Protein AF-A0A9N9RVM1-F1 (afdb_monomer_lite)

Secondary structure (DSSP, 8-state):
-----------S-------------HHHHHHHHHHHHHTTTGGGSTTHHHHHHHHHHHHHHHHHHHHHHHT-S-HHHHHHHHHHHHHHHHHHHHHHHHHHHHHS-HHHHHHHHHHHHHHHT-PPPTTS-SSPPP-

Foldseek 3Di:
DDDDDPPPPPPDDPPPPPPDPPPPPLVQLLVQLVVLLVVQVLVPWVCSVVLSVVSNVLSVVLSVQLVVLVPDPDPVSSVVSVVVSLVSLLVVLLVSLVSVCVTHNNVSSLSSSCSNCVSVVHDDDPPDDSRDDDD

Organism: NCBI:txid315576

Sequence (135 aa):
MKLLFLVIVILCGVQYSVQEPLEGDDTSIMDCVMNAADELGLDRIQGGAEWLIELRFTVEDLVNGRRRCQEMTNDRLRDACMITWRAQVLIEAARLASDLRTITNDEDAQQFYNDFLACFGVEPSPDDPPYPPVE

Structure (mmCIF, N/CA/C/O backbone):
data_AF-A0A9N9RVM1-F1
#
_entry.id   AF-A0A9N9RVM1-F1
#
loop_
_atom_site.group_PDB
_atom_site.id
_atom_site.type_symbol
_atom_site.label_atom_id
_atom_site.label_alt_id
_atom_site.label_comp_id
_atom_site.label_asym_id
_atom_site.label_entity_id
_atom_site.label_seq_id
_atom_site.pdbx_PDB_ins_code
_atom_site.Cartn_x
_atom_site.Cartn_y
_atom_site.Cartn_z
_atom_site.occupancy
_atom_site.B_iso_or_equiv
_atom_site.auth_seq_id
_atom_site.auth_comp_id
_atom_site.auth_asym_id
_atom_site.auth_atom_id
_atom_site.pdbx_PDB_model_num
ATOM 1 N N . MET A 1 1 ? 36.855 -45.707 -7.494 1.00 39.69 1 MET A N 1
ATOM 2 C CA . MET A 1 1 ? 37.463 -44.405 -7.853 1.00 39.69 1 MET A CA 1
ATOM 3 C C . MET A 1 1 ? 36.999 -44.011 -9.246 1.00 39.69 1 MET A C 1
ATOM 5 O O . MET A 1 1 ? 37.049 -44.857 -10.125 1.00 39.69 1 MET A O 1
ATOM 9 N N . LYS A 1 2 ? 36.637 -42.727 -9.398 1.00 38.78 2 LYS A N 1
ATOM 10 C CA . LYS A 1 2 ? 36.377 -41.966 -10.639 1.00 38.78 2 LYS A CA 1
ATOM 11 C C . LYS A 1 2 ? 34.982 -42.093 -11.278 1.00 38.78 2 LYS A C 1
ATOM 13 O O . LYS A 1 2 ? 34.779 -42.801 -12.251 1.00 38.78 2 LYS A O 1
ATOM 18 N N . LEU A 1 3 ? 34.045 -41.352 -10.674 1.00 45.94 3 LEU A N 1
ATOM 19 C CA . LEU A 1 3 ? 33.360 -40.192 -11.273 1.00 45.94 3 LEU A CA 1
ATOM 20 C C . LEU A 1 3 ? 33.278 -40.154 -12.805 1.00 45.94 3 LEU A C 1
ATOM 22 O O . LEU A 1 3 ? 34.279 -39.862 -13.452 1.00 45.94 3 LEU A O 1
ATOM 26 N N . LEU A 1 4 ? 32.060 -40.246 -13.337 1.00 46.78 4 LEU A N 1
ATOM 27 C CA . LEU A 1 4 ? 31.657 -39.481 -14.515 1.00 46.78 4 LEU A CA 1
ATOM 28 C C . LEU A 1 4 ? 30.273 -38.885 -14.244 1.00 46.78 4 LEU A C 1
ATOM 30 O O . LEU A 1 4 ? 29.249 -39.561 -14.289 1.00 46.78 4 LEU A O 1
ATOM 34 N N . PHE A 1 5 ? 30.306 -37.605 -13.876 1.00 42.69 5 PHE A N 1
ATOM 35 C CA . PHE A 1 5 ? 29.170 -36.702 -13.782 1.00 42.69 5 PHE A CA 1
ATOM 36 C C . PHE A 1 5 ? 28.460 -36.642 -15.137 1.00 42.69 5 PHE A C 1
ATOM 38 O O . PHE A 1 5 ? 29.030 -36.162 -16.117 1.00 42.69 5 PHE A O 1
ATOM 45 N N . LEU A 1 6 ? 27.211 -37.098 -15.182 1.00 45.88 6 LEU A N 1
ATOM 46 C CA . LEU A 1 6 ? 26.315 -36.791 -16.286 1.00 45.88 6 LEU A CA 1
ATOM 47 C C . LEU A 1 6 ? 25.776 -35.378 -16.042 1.00 45.88 6 LEU A C 1
ATOM 49 O O . LEU A 1 6 ? 24.891 -35.160 -15.219 1.00 45.88 6 LEU A O 1
ATOM 53 N N . VAL A 1 7 ? 26.407 -34.409 -16.700 1.00 48.09 7 VAL A N 1
ATOM 54 C CA . VAL A 1 7 ? 25.986 -33.009 -16.733 1.00 48.09 7 VAL A CA 1
ATOM 55 C C . VAL A 1 7 ? 24.630 -32.956 -17.435 1.00 48.09 7 VAL A C 1
ATOM 57 O O . VAL A 1 7 ? 24.546 -33.078 -18.656 1.00 48.09 7 VAL A O 1
ATOM 60 N N . ILE A 1 8 ? 23.561 -32.820 -16.650 1.00 53.00 8 ILE A N 1
ATOM 61 C CA . ILE A 1 8 ? 22.225 -32.507 -17.149 1.00 53.00 8 ILE A CA 1
ATOM 62 C C . ILE A 1 8 ? 22.288 -31.067 -17.657 1.00 53.00 8 ILE A C 1
ATOM 64 O O . ILE A 1 8 ? 22.275 -30.104 -16.894 1.00 53.00 8 ILE A O 1
ATOM 68 N N . VAL A 1 9 ? 22.404 -30.941 -18.974 1.00 45.50 9 VAL A N 1
ATOM 69 C CA . VAL A 1 9 ? 22.210 -29.699 -19.711 1.00 45.50 9 VAL A CA 1
ATOM 70 C C . VAL A 1 9 ? 20.718 -29.363 -19.638 1.00 45.50 9 VAL A C 1
ATOM 72 O O . VAL A 1 9 ? 19.932 -29.768 -20.489 1.00 45.50 9 VAL A O 1
ATOM 75 N N . ILE A 1 10 ? 20.316 -28.650 -18.583 1.00 48.62 10 ILE A N 1
ATOM 76 C CA . ILE A 1 10 ? 19.030 -27.948 -18.514 1.00 48.62 10 ILE A CA 1
ATOM 77 C C . ILE A 1 10 ? 19.208 -26.661 -19.326 1.00 48.62 10 ILE A C 1
ATOM 79 O O . ILE A 1 10 ? 19.446 -25.584 -18.788 1.00 48.62 10 ILE A O 1
ATOM 83 N N . LEU A 1 11 ? 19.190 -26.800 -20.651 1.00 41.34 11 LEU A N 1
ATOM 84 C CA . LEU A 1 11 ? 19.050 -25.677 -21.568 1.00 41.34 11 LEU A CA 1
ATOM 85 C C . LEU A 1 11 ? 17.586 -25.585 -21.988 1.00 41.34 11 LEU A C 1
ATOM 87 O O . LEU A 1 11 ? 17.015 -26.538 -22.510 1.00 41.34 11 LEU A O 1
ATOM 91 N N . CYS A 1 12 ? 17.052 -24.379 -21.817 1.00 44.91 12 CYS A N 1
ATOM 92 C CA . CYS A 1 12 ? 15.970 -23.825 -22.622 1.00 44.91 12 CYS A CA 1
ATOM 93 C C . CYS A 1 12 ? 14.585 -24.453 -22.419 1.00 44.91 12 CYS A C 1
ATOM 95 O O . CYS A 1 12 ? 14.016 -25.054 -23.322 1.00 44.91 12 CYS A O 1
ATOM 97 N N . GLY A 1 13 ? 14.005 -24.209 -21.244 1.00 36.59 13 GLY A N 1
ATOM 98 C CA . GLY A 1 13 ? 12.564 -24.367 -21.022 1.00 36.59 13 GLY A CA 1
ATOM 99 C C . GLY A 1 13 ? 11.911 -23.239 -20.226 1.00 36.59 13 GLY A C 1
ATOM 100 O O . GLY A 1 13 ? 10.703 -23.285 -20.023 1.00 36.59 13 GLY A O 1
ATOM 101 N N . VAL A 1 14 ? 12.665 -22.223 -19.783 1.00 39.53 14 VAL A N 1
ATOM 102 C CA . VAL A 1 14 ? 12.067 -21.049 -19.137 1.00 39.53 14 VAL A CA 1
ATOM 103 C C . VAL A 1 14 ? 11.471 -20.181 -20.239 1.00 39.53 14 VAL A C 1
ATOM 105 O O . VAL A 1 14 ? 12.098 -19.251 -20.743 1.00 39.53 14 VAL A O 1
ATOM 108 N N . GLN A 1 15 ? 10.263 -20.538 -20.668 1.00 34.31 15 GLN A N 1
ATOM 109 C CA . GLN A 1 15 ? 9.361 -19.561 -21.247 1.00 34.31 15 GLN A CA 1
ATOM 110 C C . GLN A 1 15 ? 9.042 -18.586 -20.118 1.00 34.31 15 GLN A C 1
ATOM 112 O O . GLN A 1 15 ? 8.133 -18.810 -19.328 1.00 34.31 15 GLN A O 1
ATOM 117 N N . TYR A 1 16 ? 9.863 -17.542 -19.993 1.00 37.56 16 TYR A N 1
ATOM 118 C CA . TYR A 1 16 ? 9.446 -16.329 -19.319 1.00 37.56 16 TYR A CA 1
ATOM 119 C C . TYR A 1 16 ? 8.223 -15.849 -20.089 1.00 37.56 16 TYR A C 1
ATOM 121 O O . TYR A 1 16 ? 8.339 -15.280 -21.175 1.00 37.56 16 TYR A O 1
ATOM 129 N N . SER A 1 17 ? 7.044 -16.159 -19.563 1.00 32.47 17 SER A N 1
ATOM 130 C CA . SER A 1 17 ? 5.844 -15.395 -19.833 1.00 32.47 17 SER A CA 1
ATOM 131 C C . SER A 1 17 ? 6.215 -13.957 -19.495 1.00 32.47 17 SER A C 1
ATOM 133 O O . SER A 1 17 ? 6.339 -13.586 -18.329 1.00 32.47 17 SER A O 1
ATOM 135 N N . VAL A 1 18 ? 6.488 -13.173 -20.535 1.00 38.88 18 VAL A N 1
ATOM 136 C CA . VAL A 1 18 ? 6.445 -11.721 -20.466 1.00 38.88 18 VAL A CA 1
ATOM 137 C C . VAL A 1 18 ? 5.001 -11.422 -20.087 1.00 38.88 18 VAL A C 1
ATOM 139 O O . VAL A 1 18 ? 4.124 -11.411 -20.945 1.00 38.88 18 VAL A O 1
ATOM 142 N N . GLN A 1 19 ? 4.724 -11.323 -18.786 1.00 35.59 19 GLN A N 1
ATOM 143 C CA . GLN A 1 19 ? 3.520 -10.649 -18.333 1.00 35.59 19 GLN A CA 1
ATOM 144 C C . GLN A 1 19 ? 3.628 -9.240 -18.905 1.00 35.59 19 GLN A C 1
ATOM 146 O O . GLN A 1 19 ? 4.601 -8.531 -18.631 1.00 35.59 19 GLN A O 1
ATOM 151 N N . GLU A 1 20 ? 2.682 -8.893 -19.776 1.00 35.97 20 GLU A N 1
ATOM 152 C CA . GLU A 1 20 ? 2.469 -7.519 -20.211 1.00 35.97 20 GLU A CA 1
ATOM 153 C C . GLU A 1 20 ? 2.529 -6.601 -18.985 1.00 35.97 20 GLU A C 1
ATOM 155 O O . GLU A 1 20 ? 2.080 -6.998 -17.900 1.00 35.97 20 GLU A O 1
ATOM 160 N N . PRO A 1 21 ? 3.116 -5.398 -19.111 1.00 38.34 21 PRO A N 1
ATOM 161 C CA . PRO A 1 21 ? 3.061 -4.448 -18.022 1.00 38.34 21 PRO A CA 1
ATOM 162 C C . PRO A 1 21 ? 1.582 -4.251 -17.698 1.00 38.34 21 PRO A C 1
ATOM 164 O O . PRO A 1 21 ? 0.807 -3.860 -18.566 1.00 38.34 21 PRO A O 1
ATOM 167 N N . LEU A 1 22 ? 1.186 -4.577 -16.467 1.00 40.84 22 LEU A N 1
ATOM 168 C CA . LEU A 1 22 ? -0.097 -4.166 -15.917 1.00 40.84 22 LEU A CA 1
ATOM 169 C C . LEU A 1 22 ? -0.124 -2.632 -15.999 1.00 40.84 22 LEU A C 1
ATOM 171 O O . LEU A 1 22 ? 0.373 -1.952 -15.097 1.00 40.84 22 LEU A O 1
ATOM 175 N N . GLU A 1 23 ? -0.654 -2.094 -17.099 1.00 40.19 23 GLU A N 1
ATOM 176 C CA . GLU A 1 23 ? -1.212 -0.745 -17.203 1.00 40.19 23 GLU A CA 1
ATOM 177 C C . GLU A 1 23 ? -2.479 -0.727 -16.339 1.00 40.19 23 GLU A C 1
ATOM 179 O O . GLU A 1 23 ? -3.607 -0.667 -16.816 1.00 40.19 23 GLU A O 1
ATOM 184 N N . GLY A 1 24 ? -2.291 -0.876 -15.028 1.00 49.09 24 GLY A N 1
ATOM 185 C CA . GLY A 1 24 ? -3.276 -0.411 -14.072 1.00 49.09 24 GLY A CA 1
ATOM 186 C C . GLY A 1 24 ? -3.114 1.097 -14.029 1.00 49.09 24 GLY A C 1
ATOM 187 O O . GLY A 1 24 ? -2.052 1.567 -13.632 1.00 49.09 24 GLY A O 1
ATOM 188 N N . ASP A 1 25 ? -4.119 1.825 -14.508 1.00 55.41 25 ASP A N 1
ATOM 189 C CA . ASP A 1 25 ? -4.230 3.274 -14.350 1.00 55.41 25 ASP A CA 1
ATOM 190 C C . ASP A 1 25 ? -3.955 3.614 -12.877 1.00 55.41 25 ASP A C 1
ATOM 192 O O . ASP A 1 25 ? -4.639 3.100 -11.996 1.00 55.41 25 ASP A O 1
ATOM 196 N N . ASP A 1 26 ? -2.930 4.412 -12.584 1.00 58.81 26 ASP A N 1
ATOM 197 C CA . ASP A 1 26 ? -2.504 4.737 -11.214 1.00 58.81 26 ASP A CA 1
ATOM 198 C C . ASP A 1 26 ? -3.664 5.292 -10.358 1.00 58.81 26 ASP A C 1
ATOM 200 O O . ASP A 1 26 ? -3.715 5.082 -9.144 1.00 58.81 26 ASP A O 1
ATOM 204 N N . THR A 1 27 ? -4.642 5.935 -11.005 1.00 61.81 27 THR A N 1
ATOM 205 C CA . THR A 1 27 ? -5.887 6.419 -10.392 1.00 61.81 27 THR A CA 1
ATOM 206 C C . THR A 1 27 ? -6.747 5.273 -9.839 1.00 61.81 27 THR A C 1
ATOM 208 O O . THR A 1 27 ? -7.350 5.401 -8.777 1.00 61.81 27 THR A O 1
ATOM 211 N N . SER A 1 28 ? -6.734 4.111 -10.501 1.00 83.94 28 SER A N 1
ATOM 212 C CA . SER A 1 28 ? -7.483 2.917 -10.085 1.00 83.94 28 SER A CA 1
ATOM 213 C C . SER A 1 28 ? -6.952 2.277 -8.799 1.00 83.94 28 SER A C 1
ATOM 215 O O . SER A 1 28 ? -7.728 1.667 -8.066 1.00 83.94 28 SER A O 1
ATOM 217 N N . ILE A 1 29 ? -5.658 2.436 -8.489 1.00 91.75 29 ILE A N 1
ATOM 218 C CA . ILE A 1 29 ? -5.055 1.862 -7.276 1.00 91.75 29 ILE A CA 1
ATOM 219 C C . ILE A 1 29 ? -5.534 2.621 -6.041 1.00 91.75 29 ILE A C 1
ATOM 221 O O . ILE A 1 29 ? -5.942 1.997 -5.064 1.00 91.75 29 ILE A O 1
ATOM 225 N N . MET A 1 30 ? -5.518 3.957 -6.092 1.00 93.62 30 MET A N 1
ATOM 226 C CA . MET A 1 30 ? -6.021 4.784 -4.995 1.00 93.62 30 MET A CA 1
ATOM 227 C C . MET A 1 30 ? -7.492 4.479 -4.713 1.00 93.62 30 MET A C 1
ATOM 229 O O . MET A 1 30 ? -7.844 4.201 -3.571 1.00 93.62 30 MET A O 1
ATOM 233 N N . ASP A 1 31 ? -8.333 4.463 -5.749 1.00 94.06 31 ASP A N 1
ATOM 234 C CA . ASP A 1 31 ? -9.759 4.172 -5.591 1.00 94.06 31 ASP A CA 1
ATOM 235 C C . ASP A 1 31 ? -9.992 2.760 -5.029 1.00 94.06 31 ASP A C 1
ATOM 237 O O . ASP A 1 31 ? -10.827 2.577 -4.147 1.00 94.06 31 ASP A O 1
ATOM 241 N N . CYS A 1 32 ? -9.224 1.762 -5.483 1.00 95.50 32 CYS A N 1
ATOM 242 C CA . CYS A 1 32 ? -9.287 0.398 -4.953 1.00 95.50 32 CYS A CA 1
ATOM 243 C C . CYS A 1 32 ? -8.978 0.351 -3.449 1.00 95.50 32 CYS A C 1
ATOM 245 O O . CYS A 1 32 ? -9.767 -0.190 -2.676 1.00 95.50 32 CYS A O 1
ATOM 247 N N . VAL A 1 33 ? -7.864 0.960 -3.024 1.00 96.69 33 VAL A N 1
ATOM 248 C CA . VAL A 1 33 ? -7.438 0.933 -1.617 1.00 96.69 33 VAL A CA 1
ATOM 249 C C . VAL A 1 33 ? -8.392 1.727 -0.723 1.00 96.69 33 VAL A C 1
ATOM 251 O O . VAL A 1 33 ? -8.713 1.281 0.377 1.00 96.69 33 VAL A O 1
ATOM 254 N N . MET A 1 34 ? -8.874 2.882 -1.186 1.00 94.56 34 MET A N 1
ATOM 255 C CA . MET A 1 34 ? -9.826 3.686 -0.417 1.00 94.56 34 MET A CA 1
ATOM 256 C C . MET A 1 34 ? -11.179 2.979 -0.272 1.00 94.56 34 MET A C 1
ATOM 258 O O . MET A 1 34 ? -11.749 3.019 0.812 1.00 94.56 34 MET A O 1
ATOM 262 N N . ASN A 1 35 ? -11.652 2.257 -1.296 1.00 95.19 35 ASN A N 1
ATOM 263 C CA . ASN A 1 35 ? -12.862 1.436 -1.178 1.00 95.19 35 ASN A CA 1
ATOM 264 C C . ASN A 1 35 ? -12.690 0.313 -0.142 1.00 95.19 35 ASN A C 1
ATOM 266 O O . ASN A 1 35 ? -13.579 0.111 0.679 1.00 95.19 35 ASN A O 1
ATOM 270 N N . ALA A 1 36 ? -11.539 -0.370 -0.133 1.00 94.38 36 ALA A N 1
ATOM 271 C CA . ALA A 1 36 ? -11.242 -1.389 0.876 1.00 94.38 36 ALA A CA 1
ATOM 272 C C . ALA A 1 36 ? -11.232 -0.804 2.301 1.00 94.38 36 ALA A C 1
ATOM 274 O O . ALA A 1 36 ? -11.693 -1.440 3.243 1.00 94.38 36 ALA A O 1
ATOM 275 N N . ALA A 1 37 ? -10.743 0.428 2.469 1.00 93.44 37 ALA A N 1
ATOM 276 C CA . ALA A 1 37 ? -10.763 1.117 3.756 1.00 93.44 37 ALA A CA 1
ATOM 277 C C . ALA A 1 37 ? -12.166 1.600 4.170 1.00 93.44 37 ALA A C 1
ATOM 279 O O . ALA A 1 37 ? -12.498 1.575 5.356 1.00 93.44 37 ALA A O 1
ATOM 280 N N . ASP A 1 38 ? -12.997 2.024 3.216 1.00 92.50 38 ASP A N 1
ATOM 281 C CA . ASP A 1 38 ? -14.366 2.484 3.475 1.00 92.50 38 ASP A CA 1
ATOM 282 C C . ASP A 1 38 ? -15.266 1.351 4.002 1.00 92.50 38 ASP A C 1
ATOM 284 O O . ASP A 1 38 ? -16.130 1.588 4.853 1.00 92.50 38 ASP A O 1
ATOM 288 N N . GLU A 1 39 ? -15.037 0.108 3.564 1.00 91.25 39 GLU A N 1
ATOM 289 C CA . GLU A 1 39 ? -15.766 -1.079 4.038 1.00 91.25 39 GLU A CA 1
ATOM 290 C C . GLU A 1 39 ? -15.561 -1.361 5.538 1.00 91.25 39 GLU A C 1
ATOM 292 O O . GLU A 1 39 ? -16.421 -1.971 6.175 1.00 91.25 39 GLU A O 1
ATOM 297 N N . LEU A 1 40 ? -14.480 -0.842 6.129 1.00 89.88 40 LEU A N 1
ATOM 298 C CA . LEU A 1 40 ? -14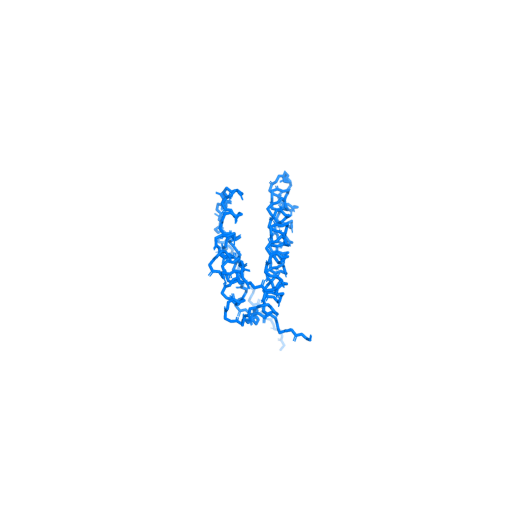.137 -1.025 7.542 1.00 89.88 40 LEU A CA 1
ATOM 299 C C . LEU A 1 40 ? -14.937 -0.116 8.494 1.00 89.88 40 LEU A C 1
ATOM 301 O O . LEU A 1 40 ? -14.887 -0.298 9.710 1.00 89.88 40 L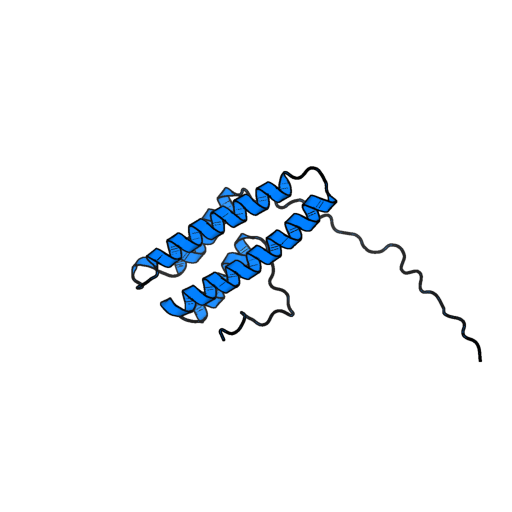EU A O 1
ATOM 305 N N . GLY A 1 41 ? -15.656 0.894 7.985 1.00 87.31 41 GLY A N 1
ATOM 306 C CA . GLY A 1 41 ? -16.476 1.783 8.822 1.00 87.31 41 GLY A CA 1
ATOM 307 C C . GLY A 1 41 ? -15.677 2.576 9.872 1.00 87.31 41 GLY A C 1
ATOM 308 O O . GLY A 1 41 ? -16.115 2.739 11.015 1.00 87.31 41 GLY A O 1
ATOM 309 N N . LEU A 1 42 ? -14.485 3.060 9.501 1.00 88.25 42 LEU A N 1
ATOM 310 C CA . LEU A 1 42 ? -13.544 3.727 10.418 1.00 88.25 42 LEU A CA 1
ATOM 311 C C . LEU A 1 42 ? -13.990 5.126 10.881 1.00 88.25 42 LEU A C 1
ATOM 313 O O . LEU A 1 42 ? -13.384 5.695 11.790 1.00 88.25 42 LEU A O 1
ATOM 317 N N . ASP A 1 43 ? -15.057 5.684 10.304 1.00 79.50 43 ASP A N 1
ATOM 318 C CA . ASP A 1 43 ? -15.578 7.033 10.577 1.00 79.50 43 ASP A CA 1
ATOM 319 C C . ASP A 1 43 ? -16.001 7.248 12.041 1.00 79.50 43 ASP A C 1
ATOM 321 O O . ASP A 1 43 ? -16.079 8.384 12.515 1.00 79.50 43 ASP A O 1
ATOM 325 N N . ARG A 1 44 ? -16.257 6.162 12.777 1.00 78.50 44 ARG A N 1
ATOM 326 C CA . ARG A 1 44 ? -16.707 6.184 14.181 1.00 78.50 44 ARG A CA 1
ATOM 327 C C . ARG A 1 44 ? -15.671 5.650 15.165 1.00 78.50 44 ARG A C 1
ATOM 329 O O . ARG A 1 44 ? -15.958 5.575 16.360 1.00 78.50 44 ARG A O 1
ATOM 336 N N . ILE A 1 45 ? -14.492 5.277 14.674 1.00 87.06 45 ILE A N 1
ATOM 337 C CA . ILE A 1 45 ? -13.447 4.615 15.450 1.00 87.06 45 ILE A CA 1
ATOM 338 C C . ILE A 1 45 ? -12.398 5.643 15.867 1.00 87.06 45 ILE A C 1
ATOM 340 O O . ILE A 1 45 ? -11.900 6.430 15.059 1.00 87.06 45 ILE A O 1
ATOM 344 N N . GLN A 1 46 ? -12.050 5.651 17.154 1.00 87.62 46 GLN A N 1
ATOM 345 C CA . GLN A 1 46 ? -10.981 6.506 17.659 1.00 87.62 46 GLN A CA 1
ATOM 346 C C . GLN A 1 46 ? -9.654 6.118 16.989 1.00 87.62 46 GLN A C 1
ATOM 348 O O . GLN A 1 46 ? -9.250 4.964 17.051 1.00 87.62 46 GLN A O 1
ATOM 353 N N . GLY A 1 47 ? -8.992 7.081 16.343 1.00 89.56 47 GLY A N 1
ATOM 354 C CA . GLY A 1 47 ? -7.778 6.842 15.550 1.00 89.56 47 GLY A CA 1
ATOM 355 C C . GLY A 1 47 ? -8.037 6.474 14.082 1.00 89.56 47 GLY A C 1
ATOM 356 O O . GLY A 1 47 ? -7.120 6.563 13.274 1.00 89.56 47 GLY A O 1
ATOM 357 N N . GLY A 1 48 ? -9.282 6.167 13.692 1.00 92.81 48 GLY A N 1
ATOM 358 C CA . GLY A 1 48 ? -9.628 5.810 12.310 1.00 92.81 48 GLY A CA 1
ATOM 359 C C . GLY A 1 48 ? -9.351 6.929 11.301 1.00 92.81 48 GLY A C 1
ATOM 360 O O . GLY A 1 48 ? -8.780 6.687 10.244 1.00 92.81 48 GLY A O 1
ATOM 361 N N . ALA A 1 49 ? -9.679 8.178 11.646 1.00 92.19 49 ALA A N 1
ATOM 362 C CA . ALA A 1 49 ? -9.420 9.327 10.772 1.00 92.19 49 ALA A CA 1
ATOM 363 C C . ALA A 1 49 ? -7.919 9.605 10.564 1.00 92.19 49 ALA A C 1
ATOM 365 O O . ALA A 1 49 ? -7.516 9.977 9.466 1.00 92.19 49 ALA A O 1
ATOM 366 N N . GLU A 1 50 ? -7.097 9.427 11.603 1.00 94.44 50 GLU A N 1
ATOM 367 C CA . GLU A 1 50 ? -5.638 9.580 11.508 1.00 94.44 50 GLU A CA 1
ATOM 368 C C . GLU A 1 50 ? -5.045 8.468 10.639 1.00 94.44 50 GLU A C 1
ATOM 370 O O . GLU A 1 50 ? -4.295 8.751 9.706 1.00 94.44 50 GLU A O 1
ATOM 375 N N . TRP A 1 51 ? -5.479 7.226 10.860 1.00 96.19 51 TRP A N 1
ATOM 376 C CA . TRP A 1 51 ? -5.064 6.080 10.059 1.00 96.19 51 TRP A CA 1
ATOM 377 C C . TRP A 1 51 ? -5.438 6.228 8.573 1.00 96.19 51 TRP A C 1
ATOM 379 O O . TRP A 1 51 ? -4.611 5.965 7.707 1.00 96.19 51 TRP A O 1
ATOM 389 N N . LEU A 1 52 ? -6.636 6.735 8.248 1.00 95.50 52 LEU A N 1
ATOM 390 C CA . LEU A 1 52 ? -7.051 6.998 6.858 1.00 95.50 52 LEU A CA 1
ATOM 391 C C . LEU A 1 52 ? -6.177 8.054 6.161 1.00 95.50 52 LEU A C 1
ATOM 393 O O . LEU A 1 52 ? -5.928 7.968 4.957 1.00 95.50 52 LEU A O 1
ATOM 397 N N . ILE A 1 53 ? -5.708 9.061 6.903 1.00 95.12 53 ILE A N 1
ATOM 398 C CA . ILE A 1 53 ? -4.784 10.070 6.373 1.00 95.12 53 ILE A CA 1
ATOM 399 C C . ILE A 1 53 ? -3.426 9.430 6.070 1.00 95.12 53 ILE A C 1
ATOM 401 O O . ILE A 1 53 ? -2.874 9.659 4.992 1.00 95.12 53 ILE A O 1
ATOM 405 N N . GLU A 1 54 ? -2.901 8.616 6.989 1.00 96.56 54 GLU A N 1
ATOM 406 C CA . GLU A 1 54 ? -1.655 7.876 6.766 1.00 96.56 54 GLU A CA 1
ATOM 407 C C . GLU A 1 54 ? -1.762 6.929 5.574 1.00 96.56 54 GLU A C 1
ATOM 409 O O . GLU A 1 54 ? -0.888 6.946 4.708 1.00 96.56 54 GLU A O 1
ATOM 414 N N . LEU A 1 55 ? -2.857 6.169 5.489 1.00 97.31 55 LEU A N 1
ATOM 415 C CA . LEU A 1 55 ? -3.141 5.275 4.375 1.00 97.31 55 LEU A CA 1
ATOM 416 C C . LEU A 1 55 ? -3.032 6.015 3.042 1.00 97.31 55 LEU A C 1
ATOM 418 O O . LEU A 1 55 ? -2.313 5.578 2.143 1.00 97.31 55 LEU A O 1
ATOM 422 N N . ARG A 1 56 ? -3.710 7.160 2.926 1.00 96.31 56 ARG A N 1
ATOM 423 C CA . ARG A 1 56 ? -3.695 7.958 1.701 1.00 96.31 56 ARG A CA 1
ATOM 424 C C . ARG A 1 56 ? -2.278 8.370 1.311 1.00 96.31 56 ARG A C 1
ATOM 426 O O . ARG A 1 56 ? -1.897 8.178 0.158 1.00 96.31 56 ARG A O 1
ATOM 433 N N . PHE A 1 57 ? -1.495 8.908 2.246 1.00 97.19 57 PHE A N 1
ATOM 434 C CA . PHE A 1 57 ? -0.118 9.317 1.954 1.00 97.19 57 PHE A CA 1
ATOM 435 C C . PHE A 1 57 ? 0.761 8.132 1.551 1.00 97.19 57 PHE A C 1
ATOM 437 O O . PHE A 1 57 ? 1.503 8.224 0.574 1.00 97.19 57 PHE A O 1
ATOM 444 N N . THR A 1 58 ? 0.635 6.997 2.241 1.00 98.06 58 THR A N 1
ATOM 445 C CA . THR A 1 58 ? 1.362 5.774 1.894 1.00 98.06 58 THR A CA 1
ATOM 446 C C . THR A 1 58 ? 1.018 5.298 0.480 1.00 98.06 58 THR A C 1
ATOM 448 O O . THR A 1 58 ? 1.921 4.971 -0.291 1.00 98.06 58 THR A O 1
ATOM 451 N N . VAL A 1 59 ? -0.260 5.303 0.091 1.00 97.25 59 VAL A N 1
ATOM 452 C CA . VAL A 1 59 ? -0.678 4.910 -1.264 1.00 97.25 59 VAL A CA 1
ATOM 453 C C . VAL A 1 59 ? -0.152 5.893 -2.313 1.00 97.25 59 VAL A C 1
ATOM 455 O O . VAL A 1 59 ? 0.389 5.452 -3.329 1.00 97.25 59 VAL A O 1
ATOM 458 N N . GLU A 1 60 ? -0.242 7.206 -2.072 1.00 96.12 60 GLU A N 1
ATOM 459 C CA . GLU A 1 60 ? 0.317 8.230 -2.971 1.00 96.12 60 GLU A CA 1
ATOM 460 C C . GLU A 1 60 ? 1.828 8.023 -3.188 1.00 96.12 60 GLU A C 1
ATOM 462 O O . GLU A 1 60 ? 2.316 8.099 -4.322 1.00 96.12 60 GLU A O 1
ATOM 467 N N . ASP A 1 61 ? 2.576 7.704 -2.131 1.00 97.19 61 ASP A N 1
ATOM 468 C CA . ASP A 1 61 ? 4.014 7.441 -2.207 1.00 97.19 61 ASP A CA 1
ATOM 469 C C . ASP A 1 61 ? 4.346 6.151 -2.966 1.00 97.19 61 ASP A C 1
ATOM 471 O O . ASP A 1 61 ? 5.269 6.144 -3.792 1.00 97.19 61 ASP A O 1
ATOM 475 N N . LEU A 1 62 ? 3.588 5.074 -2.741 1.00 97.31 62 LEU A N 1
ATOM 476 C CA . LEU A 1 62 ? 3.763 3.798 -3.440 1.00 97.31 62 LEU A CA 1
ATOM 477 C C . LEU A 1 62 ? 3.445 3.923 -4.933 1.00 97.31 62 LEU A C 1
ATOM 479 O O . LEU A 1 62 ? 4.220 3.435 -5.760 1.00 97.31 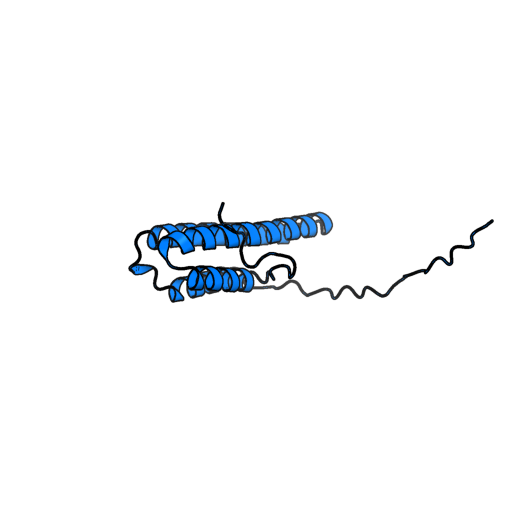62 LEU A O 1
ATOM 483 N N . VAL A 1 63 ? 2.361 4.612 -5.294 1.00 95.88 63 VAL A N 1
ATOM 484 C CA . VAL A 1 63 ? 1.994 4.894 -6.692 1.00 95.88 63 VAL A CA 1
ATOM 485 C C . VAL A 1 63 ? 3.086 5.721 -7.371 1.00 95.88 63 VAL A C 1
ATOM 487 O O . VAL A 1 63 ? 3.608 5.344 -8.423 1.00 95.88 63 VAL A O 1
ATOM 490 N N . ASN A 1 64 ? 3.539 6.801 -6.729 1.00 95.25 64 ASN A N 1
ATOM 491 C CA . ASN A 1 64 ? 4.641 7.603 -7.255 1.00 95.25 64 ASN A CA 1
ATOM 492 C C . ASN A 1 64 ? 5.948 6.802 -7.373 1.00 95.25 64 ASN A C 1
ATOM 494 O O . ASN A 1 64 ? 6.716 7.011 -8.314 1.00 95.25 64 ASN A O 1
ATOM 498 N N . GLY A 1 65 ? 6.216 5.887 -6.439 1.00 95.62 65 GLY A N 1
ATOM 499 C CA . GLY A 1 65 ? 7.345 4.961 -6.491 1.00 95.62 65 GLY A CA 1
ATOM 500 C C . GLY A 1 65 ? 7.303 4.051 -7.714 1.00 95.62 65 GLY A C 1
ATOM 501 O O . GLY A 1 65 ? 8.293 3.975 -8.446 1.00 95.62 65 GLY A O 1
ATOM 502 N N . ARG A 1 66 ? 6.145 3.437 -7.981 1.00 95.12 66 ARG A N 1
ATOM 503 C CA . ARG A 1 66 ? 5.913 2.587 -9.156 1.00 95.12 66 ARG A CA 1
ATOM 504 C C . ARG A 1 66 ? 6.179 3.348 -10.447 1.00 95.12 66 ARG A C 1
ATOM 506 O O . ARG A 1 66 ? 6.984 2.896 -11.264 1.00 95.12 66 ARG A O 1
ATOM 513 N N . ARG A 1 67 ? 5.565 4.526 -10.593 1.00 94.62 67 ARG A N 1
ATOM 514 C CA . ARG A 1 67 ? 5.722 5.379 -11.775 1.00 94.62 67 ARG A CA 1
ATOM 515 C C . ARG A 1 67 ? 7.190 5.725 -12.023 1.00 94.62 67 ARG A C 1
ATOM 517 O O . ARG A 1 67 ? 7.686 5.538 -13.130 1.00 94.62 67 ARG A O 1
ATOM 524 N N . ARG A 1 68 ? 7.931 6.131 -10.981 1.00 95.12 68 ARG A N 1
ATOM 525 C CA . ARG A 1 68 ? 9.377 6.409 -11.091 1.00 95.12 68 ARG A CA 1
ATOM 526 C C . ARG A 1 68 ? 10.178 5.192 -11.555 1.00 95.12 68 ARG A C 1
ATOM 528 O O . ARG A 1 68 ? 11.106 5.359 -12.341 1.00 95.12 68 ARG A O 1
ATOM 535 N N . CYS A 1 69 ? 9.853 3.988 -11.078 1.00 95.56 69 CYS A N 1
ATOM 536 C CA . CYS A 1 69 ? 10.501 2.768 -11.558 1.00 95.56 69 CYS A CA 1
ATOM 537 C C . CYS A 1 69 ? 10.190 2.523 -13.042 1.00 95.56 69 CYS A C 1
ATOM 539 O O . CYS A 1 69 ? 11.102 2.239 -13.813 1.00 95.56 69 CYS A O 1
ATOM 541 N N . GLN A 1 70 ? 8.930 2.666 -13.459 1.00 94.31 70 GLN A N 1
ATOM 542 C CA . GLN A 1 70 ? 8.496 2.441 -14.844 1.00 94.31 70 GLN A CA 1
ATOM 543 C C . GLN A 1 70 ? 9.089 3.453 -15.837 1.00 94.31 70 GLN A C 1
ATOM 545 O O . GLN A 1 70 ? 9.408 3.082 -16.964 1.00 94.31 70 GLN A O 1
ATOM 550 N N . GLU A 1 71 ? 9.303 4.699 -15.410 1.00 95.50 71 GLU A N 1
ATOM 551 C CA . GLU A 1 71 ? 9.946 5.756 -16.205 1.00 95.50 71 GLU A CA 1
ATOM 552 C C . GLU A 1 71 ? 11.449 5.506 -16.453 1.00 95.50 71 GLU A C 1
ATOM 554 O O . GLU A 1 71 ? 12.072 6.191 -17.270 1.00 95.50 71 GLU A O 1
ATOM 559 N N . MET A 1 72 ? 12.061 4.521 -15.780 1.00 94.62 72 MET A N 1
ATOM 560 C CA . MET A 1 72 ? 13.465 4.174 -16.002 1.00 94.62 72 MET A CA 1
ATOM 561 C C . MET A 1 72 ? 13.680 3.545 -17.384 1.00 94.62 72 MET A C 1
ATOM 563 O O . MET A 1 72 ? 13.082 2.532 -17.747 1.00 94.62 72 MET A O 1
ATOM 567 N N . THR A 1 73 ? 14.631 4.104 -18.133 1.00 95.50 73 THR A N 1
ATOM 568 C CA . THR A 1 73 ? 14.984 3.643 -19.486 1.00 95.50 73 THR A CA 1
ATOM 569 C C . THR A 1 73 ? 15.913 2.430 -19.500 1.00 95.50 73 THR A C 1
ATOM 571 O O . THR A 1 73 ? 16.018 1.744 -20.513 1.00 95.50 73 THR A O 1
ATOM 574 N N . ASN A 1 74 ? 16.616 2.162 -18.397 1.00 97.56 74 ASN A N 1
ATOM 575 C CA . ASN A 1 74 ? 17.481 0.996 -18.268 1.00 97.56 74 ASN A CA 1
ATOM 576 C C . ASN A 1 74 ? 16.690 -0.177 -17.686 1.00 97.56 74 ASN A C 1
ATOM 578 O O . ASN A 1 74 ? 16.339 -0.145 -16.509 1.00 97.56 74 ASN A O 1
ATOM 582 N N . ASP A 1 75 ? 16.484 -1.226 -18.482 1.00 96.38 75 ASP A N 1
ATOM 583 C CA . ASP A 1 75 ? 15.664 -2.379 -18.090 1.00 96.38 75 ASP A CA 1
ATOM 584 C C . ASP A 1 75 ? 16.143 -3.049 -16.795 1.00 96.38 75 ASP A C 1
ATOM 586 O O . ASP A 1 75 ? 15.339 -3.340 -15.919 1.00 96.38 75 ASP A O 1
ATOM 590 N N . ARG A 1 76 ? 17.459 -3.216 -16.603 1.00 95.50 76 ARG A N 1
ATOM 591 C CA . ARG A 1 76 ? 17.993 -3.848 -15.381 1.00 95.50 76 ARG A CA 1
ATOM 592 C C . ARG A 1 76 ? 17.735 -3.010 -14.133 1.00 95.50 76 ARG A C 1
ATOM 594 O O . ARG A 1 76 ? 17.454 -3.564 -13.075 1.00 95.50 76 ARG A O 1
ATOM 601 N N . LEU A 1 77 ? 17.872 -1.688 -14.243 1.00 96.12 77 LEU A N 1
ATOM 602 C CA . LEU A 1 77 ? 17.578 -0.781 -13.132 1.00 96.12 77 LEU A CA 1
ATOM 603 C C . LEU A 1 77 ? 16.075 -0.708 -12.867 1.00 96.12 77 LEU A C 1
ATOM 605 O O . LEU A 1 77 ? 15.681 -0.724 -11.704 1.00 96.12 77 LEU A O 1
ATOM 609 N N . ARG A 1 78 ? 15.249 -0.700 -13.921 1.00 96.44 78 ARG A N 1
ATOM 610 C CA . ARG A 1 78 ? 13.790 -0.777 -13.810 1.00 96.44 78 ARG A CA 1
ATOM 611 C C . ARG A 1 78 ? 13.370 -2.039 -13.066 1.00 96.44 78 ARG A C 1
ATOM 613 O O . ARG A 1 78 ? 12.633 -1.936 -12.092 1.00 96.44 78 ARG A O 1
ATOM 620 N N . ASP A 1 79 ? 13.877 -3.202 -13.462 1.00 93.75 79 ASP A N 1
ATOM 621 C CA . ASP A 1 79 ? 13.524 -4.482 -12.840 1.00 93.75 79 ASP A CA 1
ATOM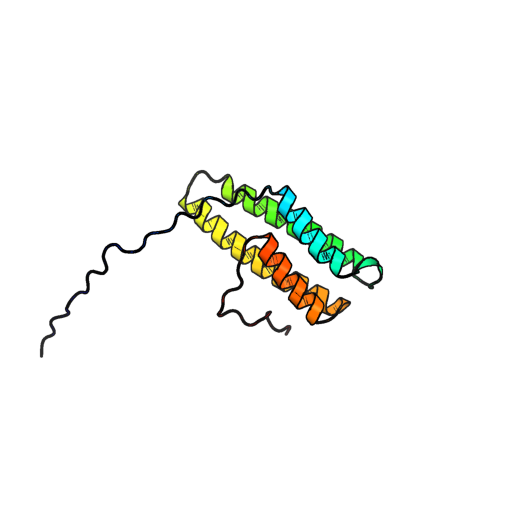 622 C C . ASP A 1 79 ? 13.942 -4.522 -11.361 1.00 93.75 79 ASP A C 1
ATOM 624 O O . ASP A 1 79 ? 13.146 -4.885 -10.494 1.00 93.75 79 ASP A O 1
ATOM 628 N N . ALA A 1 80 ? 15.160 -4.071 -11.041 1.00 95.06 80 ALA A N 1
ATOM 629 C CA . ALA A 1 80 ? 15.629 -3.968 -9.658 1.00 95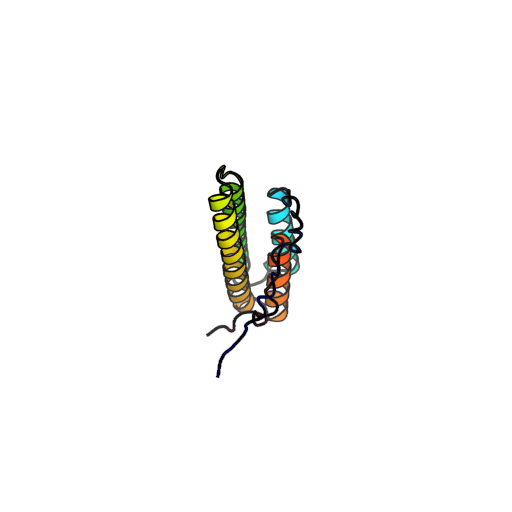.06 80 ALA A CA 1
ATOM 630 C C . ALA A 1 80 ? 14.798 -2.973 -8.820 1.00 95.06 80 ALA A C 1
ATOM 632 O O . ALA A 1 80 ? 14.507 -3.229 -7.647 1.00 95.06 80 ALA A O 1
ATOM 633 N N . CYS A 1 81 ? 14.382 -1.857 -9.426 1.00 96.81 81 CYS A N 1
ATOM 634 C CA . CYS A 1 81 ? 13.495 -0.878 -8.804 1.00 96.81 81 CYS A CA 1
ATOM 635 C C . CYS A 1 81 ? 12.121 -1.492 -8.521 1.00 96.81 81 CYS A C 1
ATOM 637 O O . CYS A 1 81 ? 11.637 -1.391 -7.400 1.00 96.81 81 CYS A O 1
ATOM 639 N N . MET A 1 82 ? 11.533 -2.205 -9.488 1.00 96.00 82 MET A N 1
ATOM 640 C CA . MET A 1 82 ? 10.234 -2.864 -9.331 1.00 96.00 82 MET A CA 1
ATOM 641 C C . MET A 1 82 ? 10.253 -3.960 -8.257 1.00 96.00 82 MET A C 1
ATOM 643 O O . MET A 1 82 ? 9.274 -4.108 -7.530 1.00 96.00 82 MET A O 1
ATOM 647 N N . ILE A 1 83 ? 11.358 -4.699 -8.107 1.00 92.94 83 ILE A N 1
ATOM 648 C CA . ILE A 1 83 ? 11.527 -5.668 -7.009 1.00 92.94 83 ILE A CA 1
ATOM 649 C C . ILE A 1 83 ? 11.524 -4.951 -5.655 1.00 92.94 83 ILE A C 1
ATOM 651 O O . ILE A 1 83 ? 10.788 -5.341 -4.752 1.00 92.94 83 ILE A O 1
ATOM 655 N N . THR A 1 84 ? 12.311 -3.880 -5.529 1.00 94.00 84 THR A N 1
ATOM 656 C CA . THR A 1 84 ? 12.363 -3.072 -4.299 1.00 94.00 84 THR A CA 1
ATOM 657 C C . THR A 1 84 ? 11.003 -2.456 -3.979 1.00 94.00 84 THR A C 1
ATOM 659 O O . THR A 1 84 ? 10.563 -2.476 -2.834 1.00 94.00 84 THR A O 1
ATOM 662 N N . TRP A 1 85 ? 10.308 -1.955 -4.998 1.00 95.69 85 TRP A N 1
ATOM 663 C CA . TRP A 1 85 ? 8.976 -1.384 -4.866 1.00 95.69 85 TRP A CA 1
ATOM 664 C C . TRP A 1 85 ? 7.955 -2.417 -4.369 1.00 95.69 85 TRP A C 1
ATOM 666 O O . TRP A 1 85 ? 7.213 -2.128 -3.437 1.00 95.69 85 TRP A O 1
ATOM 676 N N . ARG A 1 86 ? 7.961 -3.648 -4.902 1.00 93.75 86 ARG A N 1
ATOM 677 C CA . ARG A 1 86 ? 7.095 -4.733 -4.399 1.00 93.75 86 ARG A CA 1
ATOM 678 C C . ARG A 1 86 ? 7.370 -5.059 -2.931 1.00 93.75 86 ARG A C 1
ATOM 680 O O . ARG A 1 86 ? 6.432 -5.246 -2.166 1.00 93.75 86 ARG A O 1
ATOM 687 N N . ALA A 1 87 ? 8.641 -5.088 -2.527 1.00 92.19 87 ALA A N 1
ATOM 688 C CA . ALA A 1 87 ? 9.001 -5.279 -1.124 1.00 92.19 87 ALA A CA 1
ATOM 689 C C . ALA A 1 87 ? 8.475 -4.134 -0.240 1.00 92.19 87 ALA A C 1
ATOM 691 O O . ALA A 1 87 ? 7.978 -4.385 0.853 1.00 92.19 87 ALA A O 1
ATOM 692 N N . GLN A 1 88 ? 8.525 -2.891 -0.727 1.00 95.38 88 GLN A N 1
ATOM 693 C CA . GLN A 1 88 ? 7.956 -1.743 -0.021 1.00 95.38 88 GLN A CA 1
ATOM 694 C C . GLN A 1 88 ? 6.434 -1.869 0.148 1.00 95.38 88 GLN A C 1
ATOM 696 O O . GLN A 1 88 ? 5.937 -1.614 1.238 1.00 95.38 88 GLN A O 1
ATOM 701 N N . VAL A 1 89 ? 5.706 -2.321 -0.882 1.00 95.88 89 VAL A N 1
ATOM 702 C CA . VAL A 1 89 ? 4.257 -2.587 -0.786 1.00 95.88 89 VAL A CA 1
ATOM 703 C C . VAL A 1 89 ? 3.955 -3.594 0.329 1.00 95.88 89 VAL A C 1
ATOM 705 O O . VAL A 1 89 ? 3.076 -3.339 1.145 1.00 95.88 89 VAL A O 1
ATOM 708 N N . LEU A 1 90 ? 4.706 -4.699 0.412 1.00 92.94 90 LEU A N 1
ATOM 709 C CA . LEU A 1 90 ? 4.528 -5.710 1.465 1.00 92.94 90 LEU A CA 1
ATOM 710 C C . LEU A 1 90 ? 4.788 -5.147 2.870 1.00 92.94 90 LEU A C 1
ATOM 712 O O . LEU A 1 90 ? 4.025 -5.423 3.795 1.00 92.94 90 LEU A O 1
ATOM 716 N N . ILE A 1 91 ? 5.851 -4.353 3.025 1.00 93.62 91 ILE A N 1
ATOM 717 C CA . ILE A 1 91 ? 6.215 -3.721 4.301 1.00 93.62 91 ILE A CA 1
ATOM 718 C C . ILE A 1 91 ? 5.119 -2.756 4.757 1.00 93.62 91 ILE A C 1
ATOM 720 O O . ILE A 1 91 ? 4.694 -2.812 5.909 1.00 93.62 91 ILE A O 1
ATOM 724 N N . GLU A 1 92 ? 4.642 -1.893 3.861 1.00 96.81 92 GLU A N 1
ATOM 725 C CA . GLU A 1 92 ? 3.601 -0.919 4.190 1.00 96.81 92 GLU A CA 1
ATOM 726 C C . GLU A 1 92 ? 2.251 -1.587 4.451 1.00 96.81 92 GLU A C 1
ATOM 728 O O . GLU A 1 92 ? 1.568 -1.206 5.397 1.00 96.81 92 GLU A O 1
ATOM 733 N N . ALA A 1 93 ? 1.890 -2.626 3.690 1.00 95.31 93 ALA A N 1
ATOM 734 C CA . ALA A 1 93 ? 0.690 -3.415 3.954 1.00 95.31 93 ALA A CA 1
ATOM 735 C C . ALA A 1 93 ? 0.731 -4.016 5.366 1.00 95.31 93 ALA A C 1
ATOM 737 O O . ALA A 1 93 ? -0.232 -3.904 6.126 1.00 95.31 93 ALA A O 1
ATOM 738 N N . ALA A 1 94 ? 1.868 -4.611 5.743 1.00 93.38 94 ALA A N 1
ATOM 739 C CA . ALA A 1 94 ? 2.056 -5.179 7.071 1.00 93.38 94 ALA A CA 1
ATOM 740 C C . ALA A 1 94 ? 1.968 -4.104 8.166 1.00 93.38 94 ALA A C 1
ATOM 742 O O . ALA A 1 94 ? 1.258 -4.297 9.153 1.00 93.38 94 ALA A O 1
ATOM 743 N N . ARG A 1 95 ? 2.634 -2.957 7.981 1.00 95.88 95 ARG A N 1
ATOM 744 C CA . ARG A 1 95 ? 2.576 -1.829 8.922 1.00 95.88 95 ARG A CA 1
ATOM 745 C C . ARG A 1 95 ? 1.143 -1.327 9.106 1.00 95.88 95 ARG A C 1
ATOM 747 O O . ARG A 1 95 ? 0.653 -1.299 10.229 1.00 95.88 95 ARG A O 1
ATOM 754 N N . LEU A 1 96 ? 0.457 -0.998 8.013 1.00 96.50 96 LEU A N 1
ATOM 755 C CA . LEU A 1 96 ? -0.892 -0.432 8.043 1.00 96.50 96 LEU A CA 1
ATOM 756 C C . LEU A 1 96 ? -1.897 -1.377 8.700 1.00 96.50 96 LEU A C 1
ATOM 758 O O . LEU A 1 96 ? -2.709 -0.924 9.503 1.00 96.50 96 LEU A O 1
ATOM 762 N N . ALA A 1 97 ? -1.821 -2.680 8.421 1.00 94.50 97 ALA A N 1
ATOM 763 C CA . ALA A 1 97 ? -2.664 -3.663 9.096 1.00 94.50 97 ALA A CA 1
ATOM 764 C C . ALA A 1 97 ? -2.296 -3.842 10.585 1.00 94.50 97 ALA A C 1
ATOM 766 O O . ALA A 1 97 ? -3.184 -4.110 11.394 1.00 94.50 97 ALA A O 1
ATOM 767 N N . SER A 1 98 ? -1.038 -3.602 10.986 1.00 93.75 98 SER A N 1
ATOM 768 C CA . SER A 1 98 ? -0.633 -3.609 12.410 1.00 93.75 98 SER A CA 1
ATOM 769 C C . SER A 1 98 ? -1.351 -2.501 13.144 1.00 93.75 98 SER A C 1
ATOM 771 O O . SER A 1 98 ? -1.973 -2.725 14.182 1.00 93.75 98 SER A O 1
ATOM 773 N N . ASP A 1 99 ? -1.262 -1.307 12.566 1.00 94.69 99 ASP A N 1
ATOM 774 C CA . ASP A 1 99 ? -1.842 -0.090 13.105 1.00 94.69 99 ASP A CA 1
ATOM 775 C C . ASP A 1 99 ? -3.370 -0.234 13.153 1.00 94.69 99 ASP A C 1
ATOM 777 O O . ASP A 1 99 ? -3.982 0.001 14.197 1.00 94.69 99 ASP A O 1
ATOM 781 N N . LEU A 1 100 ? -3.977 -0.750 12.078 1.00 94.62 100 LEU A N 1
ATOM 782 C CA . LEU A 1 100 ? -5.416 -0.986 11.971 1.00 94.62 100 LEU A CA 1
ATOM 783 C C . LEU A 1 100 ? -5.929 -1.944 13.052 1.00 94.62 100 LEU A C 1
ATOM 785 O O . LEU A 1 100 ? -6.967 -1.693 13.662 1.00 94.62 100 LEU A O 1
ATOM 789 N N . ARG A 1 101 ? -5.182 -3.007 13.357 1.00 92.69 101 ARG A N 1
ATOM 790 C CA . ARG A 1 101 ? -5.533 -3.966 14.411 1.00 92.69 101 ARG A CA 1
ATOM 791 C C . ARG A 1 101 ? -5.614 -3.321 15.794 1.00 92.69 101 ARG A C 1
ATOM 793 O O . ARG A 1 101 ? -6.405 -3.749 16.627 1.00 92.69 101 ARG A O 1
ATOM 800 N N . THR A 1 102 ? -4.815 -2.283 16.050 1.00 92.44 102 THR A N 1
ATOM 801 C CA . THR A 1 102 ? -4.856 -1.566 17.338 1.00 92.44 102 THR A CA 1
ATOM 802 C C . THR A 1 102 ? -6.121 -0.726 17.520 1.00 92.44 102 THR A C 1
ATOM 804 O O . THR A 1 102 ? -6.485 -0.421 18.657 1.00 92.44 102 THR A O 1
ATOM 807 N N . ILE A 1 103 ? -6.796 -0.377 16.419 1.00 93.75 103 ILE A N 1
ATOM 808 C CA . ILE A 1 103 ? -8.003 0.460 16.413 1.00 93.75 103 ILE A CA 1
ATOM 809 C C . ILE A 1 103 ? -9.279 -0.315 16.041 1.00 93.75 103 ILE A C 1
ATOM 811 O O . ILE A 1 103 ? -10.373 0.153 16.343 1.00 93.75 103 ILE A O 1
ATOM 815 N N . THR A 1 104 ? -9.162 -1.501 15.435 1.00 91.50 104 THR A N 1
ATOM 816 C CA . THR A 1 104 ? -10.283 -2.368 15.020 1.00 91.50 104 THR A CA 1
ATOM 817 C C . THR A 1 104 ? -10.186 -3.767 15.656 1.00 91.50 104 THR A C 1
ATOM 819 O O . THR A 1 104 ? -10.258 -3.895 16.879 1.00 91.50 104 THR A O 1
ATOM 822 N N . ASN A 1 105 ? -10.074 -4.821 14.843 1.00 91.06 105 ASN A N 1
ATOM 823 C CA . ASN A 1 105 ? -9.921 -6.220 15.222 1.00 91.06 105 ASN A CA 1
ATOM 824 C C . ASN A 1 105 ? -9.027 -6.954 14.199 1.00 91.06 105 ASN A C 1
ATOM 826 O O . ASN A 1 105 ? -8.681 -6.415 13.148 1.00 91.06 105 ASN A O 1
ATOM 830 N N . ASP A 1 106 ? -8.641 -8.187 14.525 1.00 90.31 106 ASP A N 1
ATOM 831 C CA . ASP A 1 106 ? -7.714 -8.982 13.711 1.00 90.31 106 ASP A CA 1
ATOM 832 C C . ASP A 1 106 ? -8.294 -9.383 12.343 1.00 90.31 106 ASP A C 1
ATOM 834 O O . ASP A 1 106 ? -7.547 -9.482 11.373 1.00 90.31 106 ASP A O 1
ATOM 838 N N . GLU A 1 107 ? -9.606 -9.623 12.257 1.00 92.94 107 GLU A N 1
ATOM 839 C CA . GLU A 1 107 ? -10.275 -10.057 11.024 1.00 92.94 107 GLU A CA 1
ATOM 840 C C . GLU A 1 107 ? -10.282 -8.931 9.987 1.00 92.94 107 GLU A C 1
ATOM 842 O O . GLU A 1 107 ? -9.825 -9.127 8.861 1.00 92.94 107 GLU A O 1
ATOM 847 N N . ASP A 1 108 ? -10.687 -7.734 10.406 1.00 93.25 108 ASP A N 1
ATOM 848 C CA . ASP A 1 108 ? -10.692 -6.522 9.586 1.00 93.25 108 ASP A CA 1
ATOM 849 C C . ASP A 1 108 ? -9.276 -6.150 9.124 1.00 93.25 108 ASP A C 1
ATOM 851 O O . ASP A 1 108 ? -9.051 -5.849 7.950 1.00 93.25 108 ASP A O 1
ATOM 855 N N . ALA A 1 109 ? -8.291 -6.232 10.025 1.00 93.44 109 ALA A N 1
ATOM 856 C CA . ALA A 1 109 ? -6.895 -5.967 9.692 1.00 93.44 109 ALA A CA 1
ATOM 857 C C . ALA A 1 109 ? -6.339 -6.961 8.659 1.00 93.44 109 ALA A C 1
ATOM 859 O O . ALA A 1 109 ? -5.636 -6.566 7.724 1.00 93.44 109 ALA A O 1
ATOM 860 N N . GLN A 1 110 ? -6.665 -8.247 8.802 1.00 92.88 110 GLN A N 1
ATOM 861 C CA . GLN A 1 110 ? -6.230 -9.287 7.875 1.00 92.88 110 GLN A CA 1
ATOM 862 C C . GLN A 1 110 ? -6.916 -9.167 6.510 1.00 92.88 110 GLN A C 1
ATOM 864 O O . GLN A 1 110 ? -6.271 -9.390 5.481 1.00 92.88 110 GLN A O 1
ATOM 869 N N . GLN A 1 111 ? -8.204 -8.826 6.493 1.00 93.75 111 GLN A N 1
ATOM 870 C CA . GLN A 1 111 ? -8.950 -8.598 5.262 1.00 93.75 111 GLN A CA 1
ATOM 871 C C . GLN A 1 111 ? -8.367 -7.401 4.504 1.00 93.75 111 GLN A C 1
ATOM 873 O O . GLN A 1 111 ? -7.955 -7.554 3.354 1.00 93.75 111 GLN A O 1
ATOM 878 N N . PHE A 1 112 ? -8.193 -6.265 5.186 1.00 95.44 112 PHE A N 1
ATOM 879 C CA . PHE A 1 112 ? -7.583 -5.075 4.601 1.00 95.44 112 PHE A CA 1
ATOM 880 C C . PHE A 1 112 ? -6.178 -5.346 4.048 1.00 95.44 112 PHE A C 1
ATOM 882 O O . PHE A 1 112 ? -5.853 -4.897 2.952 1.00 95.44 112 PHE A O 1
ATOM 889 N N . TYR A 1 113 ? -5.346 -6.109 4.767 1.00 94.62 113 TYR A N 1
ATOM 890 C CA . TYR A 1 113 ? -4.022 -6.512 4.284 1.00 94.62 113 TYR A CA 1
ATOM 891 C C . TYR A 1 113 ? -4.098 -7.216 2.920 1.00 94.62 113 TYR A C 1
ATOM 893 O O . TYR A 1 113 ? -3.356 -6.870 1.999 1.00 94.62 113 TYR A O 1
ATOM 901 N N . ASN A 1 114 ? -5.011 -8.180 2.773 1.00 93.12 114 ASN A N 1
ATOM 902 C CA . ASN A 1 114 ? -5.173 -8.932 1.530 1.00 93.12 114 ASN A CA 1
ATOM 903 C C . ASN A 1 114 ? -5.687 -8.042 0.391 1.00 93.12 114 ASN A C 1
ATOM 905 O O . ASN A 1 114 ? -5.153 -8.099 -0.718 1.00 93.12 114 ASN A O 1
ATOM 909 N N . ASP A 1 115 ? -6.681 -7.199 0.672 1.00 94.62 115 ASP A N 1
ATOM 910 C CA . ASP A 1 115 ? -7.273 -6.303 -0.323 1.00 94.62 115 ASP A CA 1
ATOM 911 C C . ASP A 1 115 ? -6.275 -5.240 -0.787 1.00 94.62 115 ASP A C 1
ATOM 913 O O . ASP A 1 115 ? -6.137 -4.987 -1.984 1.00 94.62 115 ASP A O 1
ATOM 917 N N . PHE A 1 116 ? -5.493 -4.682 0.140 1.00 95.69 116 PHE A N 1
ATOM 918 C CA . PHE A 1 116 ? -4.422 -3.742 -0.168 1.00 95.69 116 PHE A CA 1
ATOM 919 C C . PHE A 1 116 ? -3.404 -4.359 -1.134 1.00 95.69 116 PHE A C 1
ATOM 921 O O . PHE A 1 116 ? -3.088 -3.769 -2.169 1.00 95.69 116 PHE A O 1
ATOM 928 N N . LEU A 1 117 ? -2.910 -5.566 -0.839 1.00 94.38 117 LEU A N 1
ATOM 929 C CA . LEU A 1 117 ? -1.971 -6.265 -1.719 1.00 94.38 117 LEU A CA 1
ATOM 930 C C . LEU A 1 117 ? -2.578 -6.550 -3.100 1.00 94.38 117 LEU A C 1
ATOM 932 O O . LEU A 1 117 ? -1.918 -6.327 -4.122 1.00 94.38 117 LEU A O 1
ATOM 936 N N . ALA A 1 118 ? -3.849 -6.960 -3.140 1.00 92.81 118 ALA A N 1
ATOM 937 C CA . ALA A 1 118 ? -4.577 -7.201 -4.379 1.00 92.81 118 ALA A CA 1
ATOM 938 C C . ALA A 1 118 ? -4.704 -5.929 -5.235 1.00 92.81 118 ALA A C 1
ATOM 940 O O . ALA A 1 118 ? -4.446 -5.989 -6.440 1.00 92.81 118 ALA A O 1
ATOM 941 N N . CYS A 1 119 ? -4.995 -4.769 -4.632 1.00 94.88 119 CYS A N 1
ATOM 942 C CA . CYS A 1 119 ? -5.043 -3.482 -5.337 1.00 94.88 119 CYS A CA 1
ATOM 943 C C . CYS A 1 119 ? -3.712 -3.133 -6.025 1.00 94.88 119 CYS A C 1
ATOM 945 O O . CYS A 1 119 ? -3.698 -2.539 -7.104 1.00 94.88 119 CYS A O 1
ATOM 947 N N . PHE A 1 120 ? -2.580 -3.530 -5.437 1.00 94.31 120 PHE A N 1
ATOM 948 C CA . PHE A 1 120 ? -1.254 -3.336 -6.028 1.00 94.31 120 PHE A CA 1
ATOM 949 C C . PHE A 1 120 ? -0.818 -4.464 -6.979 1.00 94.31 120 PHE A C 1
ATOM 951 O O . PHE A 1 120 ? 0.234 -4.344 -7.618 1.00 94.31 120 PHE A O 1
ATOM 958 N N . GLY A 1 121 ? -1.602 -5.540 -7.105 1.00 92.00 121 GLY A N 1
ATOM 959 C CA . GLY A 1 121 ? -1.231 -6.731 -7.872 1.00 92.00 121 GLY A CA 1
ATOM 960 C C . GLY A 1 121 ? -0.012 -7.450 -7.288 1.00 92.00 121 GLY A C 1
ATOM 961 O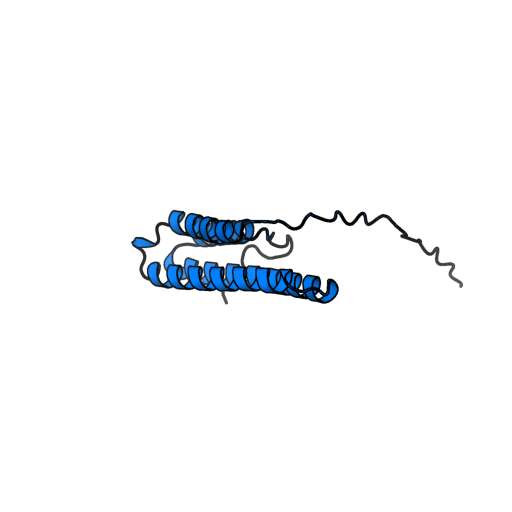 O . GLY A 1 121 ? 0.821 -7.967 -8.036 1.00 92.00 121 GLY A O 1
ATOM 962 N N . VAL A 1 122 ? 0.135 -7.417 -5.962 1.00 90.38 122 VAL A N 1
ATOM 963 C CA . VAL A 1 122 ? 1.188 -8.114 -5.223 1.00 90.38 122 VAL A CA 1
ATOM 964 C C . VAL A 1 122 ? 0.561 -9.324 -4.547 1.00 90.38 122 VAL A C 1
ATOM 966 O O . VAL A 1 122 ? -0.419 -9.196 -3.827 1.00 90.38 122 VAL A O 1
ATOM 969 N N . GLU A 1 123 ? 1.119 -10.506 -4.781 1.00 80.00 123 GLU A N 1
ATOM 970 C CA . GLU A 1 123 ? 0.708 -11.709 -4.061 1.00 80.00 123 GLU A CA 1
ATOM 971 C C . GLU A 1 123 ? 1.595 -11.879 -2.819 1.00 80.00 123 GLU A C 1
ATOM 973 O O . GLU A 1 123 ? 2.818 -11.724 -2.930 1.00 80.00 123 GLU A O 1
ATOM 978 N N . PRO A 1 124 ? 1.020 -12.194 -1.644 1.00 66.06 124 PRO A N 1
ATOM 979 C CA . PRO A 1 124 ? 1.812 -12.612 -0.494 1.00 66.06 124 PRO A CA 1
ATOM 980 C C . PRO A 1 124 ? 2.562 -13.907 -0.834 1.00 66.06 124 PRO A C 1
ATOM 982 O O . PRO A 1 124 ? 2.026 -14.779 -1.527 1.00 66.06 124 PRO A O 1
ATOM 985 N N . SER A 1 125 ? 3.810 -14.049 -0.376 1.00 61.41 125 SER A N 1
ATOM 986 C CA . SER A 1 125 ? 4.549 -15.289 -0.613 1.00 61.41 125 SER A CA 1
ATOM 987 C C . SER A 1 125 ? 3.856 -16.436 0.130 1.00 61.41 125 SER A C 1
ATOM 989 O O . SER A 1 125 ? 3.470 -16.259 1.284 1.00 61.41 125 SER A O 1
ATOM 991 N N . PRO A 1 126 ? 3.732 -17.639 -0.457 1.00 53.09 126 PRO A N 1
ATOM 992 C CA . PRO A 1 126 ? 3.174 -18.799 0.245 1.00 53.09 126 PRO A CA 1
ATOM 993 C C . PRO A 1 126 ? 4.006 -19.229 1.467 1.00 53.09 126 PRO A C 1
ATOM 995 O O . PRO A 1 126 ? 3.507 -19.975 2.307 1.00 53.09 126 PRO A O 1
ATOM 998 N N . ASP A 1 127 ? 5.257 -18.767 1.553 1.00 52.97 127 ASP A N 1
ATOM 999 C CA . ASP A 1 127 ? 6.155 -18.981 2.692 1.00 52.97 127 ASP A CA 1
ATOM 1000 C C . ASP A 1 127 ? 6.094 -17.847 3.733 1.00 52.97 127 ASP A C 1
ATOM 1002 O O . ASP A 1 127 ? 6.691 -17.975 4.806 1.00 52.97 127 ASP A O 1
ATOM 1006 N N . ASP A 1 128 ? 5.398 -16.742 3.440 1.00 53.06 128 ASP A N 1
ATOM 1007 C CA . ASP A 1 128 ? 5.196 -15.684 4.423 1.00 53.06 128 ASP A CA 1
ATOM 1008 C C . ASP A 1 128 ? 4.179 -16.181 5.463 1.00 53.06 128 ASP A C 1
ATOM 1010 O O . ASP A 1 128 ? 3.125 -16.719 5.098 1.00 53.06 128 ASP A O 1
ATOM 1014 N N . PRO A 1 129 ? 4.457 -16.039 6.774 1.00 49.44 129 PRO A N 1
ATOM 1015 C CA . PRO A 1 129 ? 3.430 -16.286 7.773 1.00 49.44 129 PRO A CA 1
ATOM 1016 C C . PRO A 1 129 ? 2.221 -15.391 7.458 1.00 49.44 129 PRO A C 1
ATOM 1018 O O . PRO A 1 129 ? 2.424 -14.256 7.017 1.00 49.44 129 PRO A O 1
ATOM 1021 N N . PRO A 1 130 ? 0.977 -15.863 7.669 1.00 56.84 130 PRO A N 1
ATOM 1022 C CA . PRO A 1 130 ? -0.189 -15.001 7.552 1.00 56.84 130 PRO A CA 1
ATOM 1023 C C . PRO A 1 130 ? -0.009 -13.857 8.541 1.00 56.84 130 PRO A C 1
ATOM 1025 O O . PRO A 1 130 ? -0.149 -14.071 9.742 1.00 56.84 130 PRO A O 1
ATOM 1028 N N . TYR A 1 131 ? 0.357 -12.694 7.999 1.00 57.34 131 TYR A N 1
ATOM 1029 C CA . TYR A 1 131 ? 0.685 -11.473 8.719 1.00 57.34 131 TYR A CA 1
ATOM 1030 C C . TYR A 1 131 ? 1.859 -11.617 9.736 1.00 57.34 131 TYR A C 1
ATOM 1032 O O . TYR A 1 131 ? 1.909 -12.558 10.533 1.00 57.34 131 TYR A O 1
ATOM 1040 N N . PRO A 1 132 ? 2.866 -10.718 9.756 1.00 56.41 132 PRO A N 1
ATOM 1041 C CA . PRO A 1 132 ? 3.945 -10.824 10.736 1.00 56.41 132 PRO A CA 1
ATOM 1042 C C . PRO A 1 132 ? 3.398 -10.604 12.161 1.00 56.41 132 PRO A C 1
ATOM 1044 O O . PRO A 1 132 ? 2.664 -9.643 12.394 1.00 56.41 132 PRO A O 1
ATOM 1047 N N . PRO A 1 133 ? 3.727 -11.470 13.138 1.00 50.00 133 PRO A N 1
ATOM 1048 C CA . PRO A 1 133 ? 3.286 -11.280 14.512 1.00 50.00 133 PRO A CA 1
ATOM 1049 C C . PRO A 1 133 ? 3.863 -9.975 15.066 1.00 50.00 133 PRO A C 1
ATOM 1051 O O . PRO A 1 133 ? 5.037 -9.672 14.871 1.00 50.00 133 PRO A O 1
ATOM 1054 N N . VAL A 1 134 ? 3.031 -9.208 15.768 1.00 55.44 134 VAL A N 1
ATOM 1055 C CA . VAL A 1 134 ? 3.482 -8.010 16.484 1.00 55.44 134 VAL A CA 1
ATOM 1056 C C . VAL A 1 134 ? 4.280 -8.450 17.706 1.00 55.44 134 VAL A C 1
ATOM 1058 O O . VAL A 1 134 ? 3.750 -9.188 18.541 1.00 55.44 134 VAL A O 1
ATOM 1061 N N . GLU A 1 135 ? 5.545 -8.028 17.767 1.00 50.09 135 GLU A N 1
ATOM 1062 C CA . GLU A 1 135 ? 6.425 -8.186 18.936 1.00 50.09 135 GLU A CA 1
ATOM 1063 C C . GLU A 1 135 ? 6.051 -7.233 20.078 1.00 50.09 135 GLU A C 1
ATOM 1065 O O . GLU A 1 135 ? 5.728 -6.053 19.802 1.00 50.09 135 GLU A O 1
#

pLDDT: mean 80.19, std 21.76, range [32.47, 98.06]

Radius of gyration: 19.78 Å; chains: 1; bounding box: 54×54×42 Å